Protein AF-A0A1W9T1M5-F1 (afdb_monomer_lite)

Radius of gyration: 20.5 Å; chains: 1; bounding box: 56×32×45 Å

Sequence (79 aa):
MVIKRFLPSGRTTVIGIPFLWLLLFLVIPFAIVLKISFAEMAVARPPFTELFTFAEEKLSVILNLGNYLFLIEDHLYTA

Secondary structure (DSSP, 8-state):
--GGGGSPPHHHHHHHHHHHHHHHHHHHHHHHHHHHHTSPB-SSSSSB--SEEEETTEEEE---THHHHHHHH-HHHH-

Structure (mmCIF, N/CA/C/O backbone):
data_AF-A0A1W9T1M5-F1
#
_entry.id   AF-A0A1W9T1M5-F1
#
loop_
_atom_site.group_PDB
_atom_site.id
_atom_site.type_symbol
_atom_site.label_atom_id
_atom_site.label_alt_id
_atom_site.label_comp_id
_atom_site.label_asym_id
_atom_site.label_entity_id
_atom_site.label_seq_id
_atom_site.pdbx_PDB_ins_code
_atom_site.Cartn_x
_atom_site.Cartn_y
_atom_site.Cartn_z
_atom_site.occupancy
_atom_site.B_iso_or_equiv
_atom_site.auth_seq_id
_atom_site.auth_comp_id
_atom_site.auth_asym_id
_atom_site.auth_atom_id
_atom_site.pdbx_PDB_model_num
ATOM 1 N N . MET A 1 1 ? 31.853 -15.456 -14.219 1.00 55.50 1 MET A N 1
ATOM 2 C CA . MET A 1 1 ? 31.414 -14.752 -15.451 1.00 55.50 1 MET A CA 1
ATOM 3 C C . MET A 1 1 ? 29.883 -14.600 -15.580 1.00 55.50 1 MET A C 1
ATOM 5 O O . MET A 1 1 ? 29.425 -14.124 -16.607 1.00 55.50 1 MET A O 1
ATOM 9 N N . VAL A 1 2 ? 29.072 -14.944 -14.565 1.00 63.06 2 VAL A N 1
ATOM 10 C CA . VAL A 1 2 ? 27.598 -15.054 -14.711 1.00 63.06 2 VAL A CA 1
ATOM 11 C C . VAL A 1 2 ? 26.841 -13.741 -14.416 1.00 63.06 2 VAL A C 1
ATOM 13 O O . VAL A 1 2 ? 25.762 -13.513 -14.950 1.00 63.06 2 VAL A O 1
ATOM 16 N N . ILE A 1 3 ? 27.433 -12.819 -13.647 1.00 65.62 3 ILE A N 1
ATOM 17 C CA . ILE A 1 3 ? 26.752 -11.606 -13.143 1.00 65.62 3 ILE A CA 1
ATOM 18 C C . ILE A 1 3 ? 26.518 -10.542 -14.235 1.00 65.62 3 ILE A C 1
ATOM 20 O O . ILE A 1 3 ? 25.536 -9.807 -14.182 1.00 65.62 3 ILE A O 1
ATOM 24 N N . LYS A 1 4 ? 27.354 -10.493 -15.286 1.00 63.66 4 LYS A N 1
ATOM 25 C CA . LYS A 1 4 ? 27.239 -9.477 -16.355 1.00 63.66 4 LYS A CA 1
ATOM 26 C C . LYS A 1 4 ? 25.929 -9.546 -17.151 1.00 63.66 4 LYS A C 1
ATOM 28 O O . LYS A 1 4 ? 25.578 -8.563 -17.789 1.00 63.66 4 LYS A O 1
ATOM 33 N N . ARG A 1 5 ? 25.201 -10.669 -17.109 1.00 64.88 5 ARG A N 1
ATOM 34 C CA . ARG A 1 5 ? 23.927 -10.838 -17.829 1.00 64.88 5 ARG A CA 1
ATOM 35 C C . ARG A 1 5 ? 22.750 -10.109 -17.169 1.00 64.88 5 ARG A C 1
ATOM 37 O O . ARG A 1 5 ? 21.763 -9.849 -17.846 1.00 64.88 5 ARG A O 1
ATOM 44 N N . PHE A 1 6 ? 22.868 -9.763 -15.886 1.00 66.62 6 PHE A N 1
ATOM 45 C CA . PHE A 1 6 ? 21.835 -9.048 -15.129 1.00 66.62 6 PHE A CA 1
ATOM 46 C C . PHE A 1 6 ? 22.082 -7.539 -15.033 1.00 66.62 6 PHE A C 1
ATOM 48 O O . PHE A 1 6 ? 21.252 -6.819 -14.487 1.00 66.62 6 PHE A O 1
ATOM 55 N N . LEU A 1 7 ? 23.208 -7.043 -15.557 1.00 78.50 7 LEU A N 1
ATOM 56 C CA . LEU A 1 7 ? 23.478 -5.610 -15.584 1.00 78.50 7 LEU A CA 1
ATOM 57 C C . LEU A 1 7 ? 22.627 -4.961 -16.684 1.00 78.50 7 LEU A C 1
ATOM 59 O O . LEU A 1 7 ? 22.757 -5.351 -17.850 1.00 78.50 7 LEU A O 1
ATOM 63 N N . PRO A 1 8 ? 21.765 -3.985 -16.353 1.00 78.25 8 PRO A N 1
ATOM 64 C CA . PRO A 1 8 ? 20.969 -3.304 -17.356 1.00 78.25 8 PRO A CA 1
ATOM 65 C C . PRO A 1 8 ? 21.895 -2.553 -18.319 1.00 78.25 8 PRO A C 1
ATOM 67 O O . PRO A 1 8 ? 22.690 -1.699 -17.938 1.00 78.25 8 PRO A O 1
ATOM 70 N N . SER A 1 9 ? 21.793 -2.897 -19.599 1.00 86.38 9 SER A N 1
ATOM 71 C CA . SER A 1 9 ? 22.359 -2.117 -20.698 1.00 86.38 9 SER A CA 1
ATOM 72 C C . SER A 1 9 ? 21.687 -0.741 -20.809 1.00 86.38 9 SER A C 1
ATOM 74 O O . SER A 1 9 ? 20.542 -0.564 -20.386 1.00 86.38 9 SER A O 1
ATOM 76 N N . GLY A 1 10 ? 22.336 0.214 -21.487 1.00 88.31 10 GLY A N 1
ATOM 77 C CA . GLY A 1 10 ? 21.717 1.513 -21.787 1.00 88.31 10 GLY A CA 1
ATOM 78 C C . GLY A 1 10 ? 20.354 1.377 -22.484 1.00 88.31 10 GLY A C 1
ATOM 79 O O . GLY A 1 10 ? 19.403 2.060 -22.118 1.00 88.31 10 GLY A O 1
ATOM 80 N N . ARG A 1 11 ? 20.209 0.406 -23.400 1.00 90.12 11 ARG A N 1
ATOM 81 C CA . ARG A 1 11 ? 18.934 0.099 -24.073 1.00 90.12 11 ARG A CA 1
ATOM 82 C C . ARG A 1 11 ? 17.849 -0.351 -23.092 1.00 90.12 11 ARG A C 1
ATOM 84 O O . ARG A 1 11 ? 16.717 0.111 -23.180 1.00 90.12 11 ARG A O 1
ATOM 91 N N . THR A 1 12 ? 18.175 -1.257 -22.172 1.00 90.00 12 THR A N 1
ATOM 92 C CA . THR A 1 12 ? 17.202 -1.759 -21.187 1.00 90.00 12 THR A CA 1
ATOM 93 C C . THR A 1 12 ? 16.796 -0.685 -20.191 1.00 90.00 12 THR A C 1
ATOM 95 O O . THR A 1 12 ? 15.646 -0.680 -19.780 1.00 90.00 12 THR A O 1
ATOM 98 N N . THR A 1 13 ? 17.684 0.249 -19.845 1.00 92.00 13 THR A N 1
ATOM 99 C CA . THR A 1 13 ? 17.348 1.371 -18.956 1.00 92.00 13 THR A CA 1
ATOM 100 C C . THR A 1 13 ? 16.411 2.368 -19.638 1.00 92.00 13 THR A C 1
ATOM 102 O O . THR A 1 13 ? 15.409 2.759 -19.047 1.00 92.00 13 THR A O 1
ATOM 105 N N . VAL A 1 14 ? 16.676 2.719 -20.902 1.00 95.25 14 VAL A N 1
ATOM 106 C CA . VAL A 1 14 ? 15.819 3.631 -21.686 1.00 95.25 14 VAL A CA 1
ATOM 107 C C . VAL A 1 14 ? 14.399 3.082 -21.846 1.00 95.25 14 VAL A C 1
ATOM 109 O O . VAL A 1 14 ? 13.442 3.844 -21.791 1.00 95.25 14 VAL A O 1
ATOM 112 N N . ILE A 1 15 ? 14.252 1.764 -22.002 1.00 94.56 15 ILE A N 1
ATOM 113 C CA . ILE A 1 15 ? 12.939 1.107 -22.070 1.00 94.56 15 ILE A CA 1
ATOM 114 C C . ILE A 1 15 ? 12.345 0.932 -20.665 1.00 94.56 15 ILE A C 1
ATOM 116 O O . ILE A 1 15 ? 11.167 1.193 -20.447 1.00 94.56 15 ILE A O 1
ATOM 120 N N . GLY A 1 16 ? 13.153 0.496 -19.700 1.00 96.00 16 GLY A N 1
ATOM 121 C CA . GLY A 1 16 ? 12.703 0.128 -18.362 1.00 96.00 16 GLY A CA 1
ATOM 122 C C . GLY A 1 16 ? 12.165 1.302 -17.552 1.00 96.00 16 GLY A C 1
ATOM 123 O O . GLY A 1 16 ? 11.199 1.116 -16.821 1.00 96.00 16 GLY A O 1
ATOM 124 N N . ILE A 1 17 ? 12.729 2.505 -17.702 1.00 96.44 17 ILE A N 1
ATOM 125 C CA . ILE A 1 17 ? 12.279 3.695 -16.961 1.00 96.44 17 ILE A CA 1
ATOM 126 C C . ILE A 1 17 ? 10.802 4.030 -17.264 1.00 96.44 17 ILE A C 1
ATOM 128 O O . ILE A 1 17 ? 10.022 4.097 -16.313 1.00 96.44 17 ILE A O 1
ATOM 132 N N . PRO A 1 18 ? 10.364 4.176 -18.534 1.00 97.38 18 PRO A N 1
ATOM 133 C CA . PRO A 1 18 ? 8.94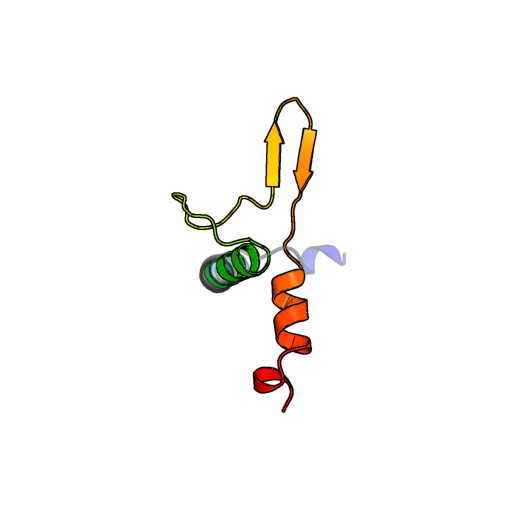9 4.360 -18.858 1.00 97.38 18 PRO A CA 1
ATOM 134 C C . PRO A 1 18 ? 8.040 3.249 -18.328 1.00 97.38 18 PRO A C 1
ATOM 136 O O . PRO A 1 18 ? 6.979 3.538 -17.785 1.00 97.38 18 PRO A O 1
ATOM 139 N N . PHE A 1 19 ? 8.445 1.981 -18.438 1.00 97.31 19 PHE A N 1
ATOM 140 C CA . PHE A 1 19 ? 7.638 0.867 -17.928 1.00 97.31 19 PHE A CA 1
ATOM 141 C C . PHE A 1 19 ? 7.531 0.873 -16.403 1.00 97.31 19 PHE A C 1
ATOM 143 O O . PHE A 1 19 ? 6.454 0.615 -15.874 1.00 97.31 19 PHE A O 1
ATOM 150 N N . LEU A 1 20 ? 8.614 1.199 -15.697 1.00 97.44 20 LEU A N 1
ATOM 151 C CA . LEU A 1 20 ? 8.592 1.363 -14.248 1.00 97.44 20 LEU A CA 1
ATOM 152 C C . LEU A 1 20 ? 7.657 2.505 -13.854 1.00 97.44 20 LEU A C 1
ATOM 154 O O . LEU A 1 20 ? 6.869 2.348 -12.929 1.00 97.44 20 LEU A O 1
ATOM 158 N N . TRP A 1 21 ? 7.696 3.622 -14.582 1.00 97.81 21 TRP A N 1
ATOM 159 C CA . TRP A 1 21 ? 6.772 4.731 -14.369 1.00 97.81 21 TRP A CA 1
ATOM 160 C C . TRP A 1 21 ? 5.319 4.283 -14.539 1.00 97.81 21 TRP A C 1
ATOM 162 O O . TRP A 1 21 ? 4.506 4.470 -13.639 1.00 97.81 21 TRP A O 1
ATOM 172 N N . LEU A 1 22 ? 4.998 3.608 -15.645 1.00 98.19 22 LEU A N 1
ATOM 173 C CA . LEU A 1 22 ? 3.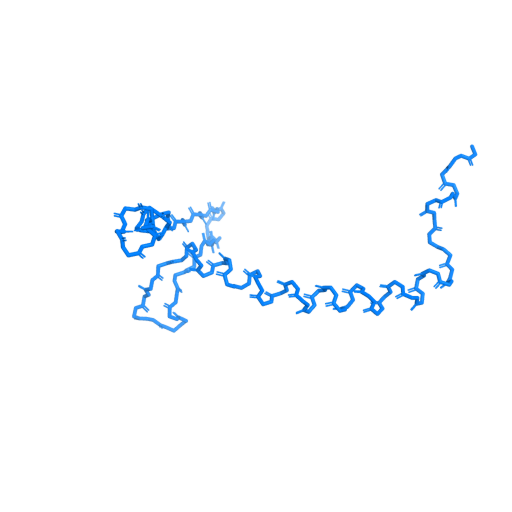659 3.066 -15.876 1.00 98.19 22 LEU A CA 1
ATOM 174 C C . LEU A 1 22 ? 3.237 2.086 -14.775 1.00 98.19 22 LEU A C 1
ATOM 176 O O . LEU A 1 22 ? 2.113 2.170 -14.295 1.00 98.19 22 LEU A O 1
ATOM 180 N N . LEU A 1 23 ? 4.133 1.199 -14.338 1.00 98.25 23 LEU A N 1
ATOM 181 C CA . LEU A 1 23 ? 3.860 0.246 -13.264 1.00 98.25 23 LEU A CA 1
ATOM 182 C C . LEU A 1 23 ? 3.590 0.952 -11.931 1.00 98.25 23 LEU A C 1
ATOM 184 O O . LEU A 1 23 ? 2.655 0.581 -11.230 1.00 98.25 23 LEU A O 1
ATOM 188 N N . LEU A 1 24 ? 4.375 1.973 -11.585 1.00 98.31 24 LEU A N 1
ATOM 189 C CA . LEU A 1 24 ? 4.167 2.747 -10.363 1.00 98.31 24 LEU A CA 1
ATOM 190 C C . LEU A 1 24 ? 2.788 3.408 -10.375 1.00 98.31 24 LEU A C 1
ATOM 192 O O . LEU A 1 24 ? 2.015 3.223 -9.440 1.00 98.31 24 LEU A O 1
ATOM 196 N N . PHE A 1 25 ? 2.445 4.112 -11.453 1.00 97.88 25 PHE A N 1
ATOM 197 C CA . PHE A 1 25 ? 1.140 4.768 -11.572 1.00 97.88 25 PHE A CA 1
ATOM 198 C C . PHE A 1 25 ? -0.022 3.784 -11.693 1.00 97.88 25 PHE A C 1
ATOM 200 O O . PHE A 1 25 ? -1.128 4.105 -11.266 1.00 97.88 25 PHE A O 1
ATOM 207 N N . LEU A 1 26 ? 0.226 2.584 -12.213 1.00 97.75 26 LEU A N 1
ATOM 208 C CA . LEU A 1 26 ? -0.740 1.497 -12.182 1.00 97.75 26 LEU A CA 1
ATOM 209 C C . LEU A 1 26 ? -0.976 1.016 -10.747 1.00 97.75 26 LEU A C 1
ATOM 211 O O . LEU A 1 26 ? -2.124 0.858 -10.361 1.00 97.75 26 LEU A O 1
ATOM 215 N N . VAL A 1 27 ? 0.078 0.795 -9.956 1.00 98.38 27 VAL A N 1
ATOM 216 C CA . VAL A 1 27 ? -0.004 0.169 -8.622 1.00 98.38 27 VAL A CA 1
ATOM 217 C C . VAL A 1 27 ? -0.449 1.140 -7.527 1.00 98.38 27 VAL A C 1
ATOM 219 O O . VAL A 1 27 ? -1.191 0.735 -6.634 1.00 98.38 27 VAL A O 1
ATOM 222 N N . ILE A 1 28 ? -0.041 2.410 -7.584 1.00 98.31 28 ILE A N 1
ATOM 223 C CA . ILE A 1 28 ? -0.390 3.439 -6.587 1.00 98.31 28 ILE A CA 1
ATOM 224 C C . ILE A 1 28 ? -1.895 3.481 -6.251 1.00 98.31 28 ILE A C 1
ATOM 226 O O . ILE A 1 28 ? -2.218 3.401 -5.064 1.00 98.31 28 ILE A O 1
ATOM 230 N N . PRO A 1 29 ? -2.837 3.571 -7.212 1.00 97.31 29 PRO A N 1
ATOM 231 C CA . PRO A 1 29 ? -4.262 3.614 -6.887 1.00 97.31 29 PRO A CA 1
ATOM 232 C C . PRO A 1 29 ? -4.745 2.348 -6.166 1.00 97.31 29 PRO A C 1
ATOM 234 O O . PRO A 1 29 ? -5.507 2.453 -5.208 1.00 97.31 29 PRO A O 1
ATOM 237 N N . PHE A 1 30 ? -4.259 1.161 -6.545 1.00 97.94 30 PHE A N 1
ATOM 238 C CA . PHE A 1 30 ? -4.602 -0.080 -5.841 1.00 97.94 30 PHE A CA 1
ATOM 239 C C . PHE A 1 30 ? -4.009 -0.124 -4.434 1.00 97.94 30 PHE A C 1
ATOM 241 O O . PHE A 1 30 ? -4.678 -0.576 -3.511 1.00 97.94 30 PHE A O 1
ATOM 248 N N . ALA A 1 31 ? -2.789 0.384 -4.244 1.00 97.44 31 ALA A N 1
ATOM 249 C CA . ALA A 1 31 ? -2.176 0.485 -2.924 1.00 97.44 31 ALA A CA 1
ATOM 250 C C . ALA A 1 31 ? -2.967 1.428 -1.998 1.00 97.44 31 ALA A C 1
ATOM 252 O O . ALA A 1 31 ? -3.109 1.144 -0.810 1.00 97.44 31 ALA A O 1
ATOM 253 N N . ILE A 1 32 ? -3.535 2.513 -2.538 1.00 95.19 32 ILE A N 1
ATOM 254 C CA . ILE A 1 32 ? -4.426 3.413 -1.791 1.00 95.19 32 ILE A CA 1
ATOM 255 C C . ILE A 1 32 ? -5.710 2.684 -1.381 1.00 95.19 32 ILE A C 1
ATOM 257 O O . ILE A 1 32 ? -6.084 2.736 -0.211 1.00 95.19 32 ILE A O 1
ATOM 261 N N . VAL A 1 33 ? -6.360 1.971 -2.307 1.00 95.69 33 VAL A N 1
ATOM 262 C CA . VAL A 1 33 ? -7.566 1.180 -2.000 1.00 95.69 33 VAL A CA 1
ATOM 263 C C . VAL A 1 33 ? -7.263 0.104 -0.955 1.00 95.69 33 VAL A C 1
ATOM 265 O O . VAL A 1 33 ? -8.037 -0.062 -0.018 1.00 95.69 33 VAL A O 1
ATOM 268 N N . LEU A 1 34 ? -6.111 -0.560 -1.062 1.00 95.88 34 LEU A N 1
ATOM 269 C CA . LEU A 1 34 ? -5.652 -1.545 -0.086 1.00 95.88 34 LEU A CA 1
ATOM 270 C C . LEU A 1 34 ? -5.392 -0.918 1.292 1.00 95.88 34 LEU A C 1
ATOM 272 O O . LEU A 1 34 ? -5.727 -1.520 2.302 1.00 95.88 34 LEU A O 1
ATOM 276 N N . LYS A 1 35 ? -4.830 0.297 1.375 1.00 94.75 35 LYS A N 1
ATOM 277 C CA . LYS A 1 35 ? -4.717 1.011 2.662 1.00 94.75 35 LYS A CA 1
ATOM 278 C C . LYS A 1 35 ? -6.113 1.249 3.251 1.00 94.75 35 LYS A C 1
ATOM 280 O O . LYS A 1 35 ? -6.342 0.990 4.426 1.00 94.75 35 LYS A O 1
ATOM 285 N N . ILE A 1 36 ? -7.046 1.734 2.436 1.00 94.69 36 ILE A N 1
ATOM 286 C CA . ILE A 1 36 ? -8.401 2.072 2.886 1.00 94.69 36 ILE A CA 1
ATOM 287 C C . ILE A 1 36 ? -9.178 0.824 3.325 1.00 94.69 36 ILE A C 1
ATOM 289 O O . ILE A 1 36 ? -9.930 0.903 4.291 1.00 94.69 36 ILE A O 1
ATOM 293 N N . SER A 1 37 ? -8.974 -0.336 2.694 1.00 95.25 37 SER A N 1
ATOM 294 C CA . SER A 1 37 ? -9.681 -1.571 3.065 1.00 95.25 37 SER A CA 1
ATOM 295 C C . SER A 1 37 ? -9.346 -2.075 4.471 1.00 95.25 37 SER A C 1
ATOM 297 O O . SER A 1 37 ? -10.152 -2.792 5.060 1.00 95.25 37 SER A O 1
ATOM 299 N N . PHE A 1 38 ? -8.203 -1.677 5.037 1.00 96.50 38 PHE A N 1
ATOM 300 C CA . PHE A 1 38 ? -7.852 -1.932 6.439 1.00 96.50 38 PHE A CA 1
ATOM 301 C C . PHE A 1 38 ? -8.205 -0.775 7.383 1.00 96.50 38 PHE A C 1
ATOM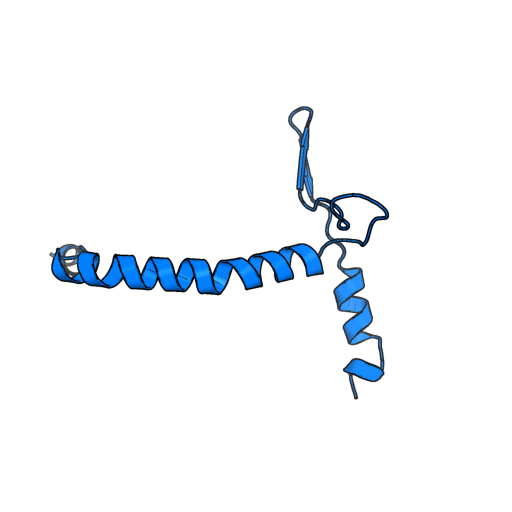 303 O O . PHE A 1 38 ? -8.000 -0.905 8.587 1.00 96.50 38 PHE A O 1
ATOM 310 N N . ALA A 1 39 ? -8.687 0.359 6.876 1.00 95.94 39 ALA A N 1
ATOM 311 C CA . ALA A 1 39 ? -9.017 1.521 7.692 1.00 95.94 39 ALA A CA 1
ATOM 312 C C . ALA A 1 39 ? -10.469 1.468 8.185 1.00 95.94 39 ALA A C 1
ATOM 314 O O . ALA A 1 39 ? -11.325 0.774 7.634 1.00 95.94 39 ALA A O 1
ATOM 315 N N . GLU A 1 40 ? -10.752 2.232 9.232 1.00 93.69 40 GLU A N 1
ATOM 316 C CA . GLU A 1 40 ? -12.110 2.478 9.710 1.00 93.69 40 GLU A CA 1
ATOM 317 C C . GLU A 1 40 ? -12.599 3.835 9.190 1.00 93.69 40 GLU A C 1
ATOM 319 O O . GLU A 1 40 ? -11.811 4.776 9.041 1.00 93.69 40 GLU A O 1
ATOM 324 N N . MET A 1 41 ? -13.898 3.946 8.898 1.00 90.62 41 MET A N 1
ATOM 325 C CA . MET A 1 41 ? -14.495 5.239 8.568 1.00 90.62 41 MET A CA 1
ATOM 326 C C . MET A 1 41 ? -14.571 6.109 9.818 1.00 90.62 41 MET A C 1
ATOM 328 O O . MET A 1 41 ? -15.151 5.715 10.827 1.00 90.62 41 MET A O 1
ATOM 332 N N . ALA A 1 42 ? -14.044 7.324 9.724 1.00 90.44 42 ALA A N 1
ATOM 333 C CA . ALA A 1 42 ? -14.096 8.296 10.804 1.00 90.44 42 ALA A CA 1
ATOM 334 C C . ALA A 1 42 ? -14.789 9.575 10.333 1.00 90.44 42 ALA A C 1
ATOM 336 O O . ALA A 1 42 ? -14.612 10.017 9.196 1.00 90.44 42 ALA A O 1
ATOM 337 N N . VAL A 1 43 ? -15.537 10.221 11.234 1.00 91.31 43 VAL A N 1
ATOM 338 C CA . VAL A 1 43 ? -16.092 11.566 11.006 1.00 91.31 43 VAL A CA 1
ATOM 339 C C . VAL A 1 43 ? -14.969 12.597 11.170 1.00 91.31 43 VAL A C 1
ATOM 341 O O . VAL A 1 43 ? -14.919 13.366 12.128 1.00 91.31 43 VAL A O 1
ATOM 344 N N . ALA A 1 44 ? -14.013 12.561 10.247 1.00 91.88 44 ALA A N 1
ATOM 345 C CA . ALA A 1 44 ? -12.809 13.376 10.244 1.00 91.88 44 ALA A CA 1
ATOM 346 C C . ALA A 1 44 ? -12.410 13.752 8.809 1.00 91.88 44 ALA A C 1
ATOM 348 O O . ALA A 1 44 ? -13.018 13.332 7.822 1.00 91.88 44 ALA A O 1
ATOM 349 N N . ARG A 1 45 ? -11.381 14.592 8.688 1.00 87.25 45 ARG A N 1
ATOM 350 C CA . ARG A 1 45 ? -10.698 14.866 7.421 1.00 87.25 45 ARG A CA 1
ATOM 351 C C . ARG A 1 45 ? -9.220 14.545 7.620 1.00 87.25 45 ARG A C 1
ATOM 353 O O . ARG A 1 45 ? -8.586 15.272 8.382 1.00 87.25 45 ARG A O 1
ATOM 360 N N . PRO A 1 46 ? -8.667 13.520 6.952 1.00 86.44 46 PRO A N 1
ATOM 361 C CA . PRO A 1 46 ? -9.299 12.591 5.995 1.00 86.44 46 PRO A CA 1
ATOM 362 C C . PRO A 1 46 ? -10.405 11.695 6.607 1.00 86.44 46 PRO A C 1
ATOM 364 O O . PRO A 1 46 ? -10.410 11.507 7.819 1.00 86.44 46 PRO A O 1
ATOM 367 N N . PRO A 1 47 ? -11.329 11.130 5.799 1.00 90.88 47 PRO A N 1
ATOM 368 C CA . PRO A 1 47 ? -12.469 10.336 6.289 1.00 90.88 47 PRO A CA 1
ATOM 369 C C . PRO A 1 47 ? -12.116 8.888 6.697 1.00 90.88 47 PRO A C 1
ATOM 371 O O . PRO A 1 47 ? -13.007 8.063 6.885 1.00 90.88 47 PRO A O 1
ATOM 374 N N . PHE A 1 48 ? -10.825 8.566 6.821 1.00 94.06 48 PHE A N 1
ATOM 375 C CA . PHE A 1 48 ? -10.317 7.237 7.164 1.00 94.06 48 PHE A CA 1
ATOM 376 C C . PHE A 1 48 ? -9.287 7.347 8.283 1.00 94.06 48 PHE A C 1
ATOM 378 O O . PHE A 1 48 ? -8.502 8.299 8.306 1.00 94.06 48 PHE A O 1
ATOM 385 N N . THR A 1 49 ? -9.274 6.372 9.187 1.00 93.75 49 THR A N 1
ATOM 386 C CA . THR A 1 49 ? -8.275 6.304 10.257 1.00 93.75 49 THR A CA 1
ATOM 387 C C . THR A 1 49 ? -6.870 6.031 9.713 1.00 93.75 49 THR A C 1
ATOM 389 O O . THR A 1 49 ? -6.679 5.414 8.661 1.00 93.75 49 THR A O 1
ATOM 392 N N . GLU A 1 50 ? -5.855 6.511 10.433 1.00 93.31 50 GLU A N 1
ATOM 393 C CA . GLU A 1 50 ? -4.467 6.176 10.122 1.00 93.31 50 GLU A CA 1
ATOM 394 C C . GLU A 1 50 ? -4.151 4.752 10.579 1.00 93.31 50 GLU A C 1
ATOM 396 O O . GLU A 1 50 ? -4.377 4.396 11.733 1.00 93.31 50 GLU A O 1
ATOM 401 N N . LEU A 1 51 ? -3.583 3.950 9.674 1.00 95.38 51 LEU A N 1
ATOM 402 C CA . LEU A 1 51 ? -3.156 2.584 9.991 1.00 95.38 51 LEU A CA 1
ATOM 403 C C . LEU A 1 51 ? -1.850 2.547 10.780 1.00 95.38 51 LEU A C 1
ATOM 405 O O . LEU A 1 51 ? -1.614 1.607 11.530 1.00 95.38 51 LEU A O 1
ATOM 409 N N . PHE A 1 52 ? -0.988 3.542 10.567 1.00 95.69 52 PHE A N 1
ATOM 410 C CA . PHE A 1 52 ? 0.337 3.628 11.163 1.00 95.69 52 PHE A CA 1
ATOM 411 C C . PHE A 1 52 ? 0.493 4.996 11.809 1.00 95.69 52 PHE A C 1
ATOM 413 O O . PHE A 1 52 ? 0.333 6.017 11.140 1.00 95.69 52 PHE A O 1
ATOM 420 N N . THR A 1 53 ? 0.848 5.026 13.086 1.00 95.00 53 THR A N 1
ATOM 421 C CA . THR A 1 53 ? 1.221 6.265 13.770 1.00 95.00 53 THR A CA 1
ATOM 422 C C . THR A 1 53 ? 2.578 6.078 14.425 1.00 95.00 53 THR A C 1
ATOM 424 O O . THR A 1 53 ? 2.876 5.025 14.988 1.00 95.00 53 THR A O 1
ATOM 427 N N . PHE A 1 54 ? 3.435 7.088 14.302 1.00 96.69 54 PHE A N 1
ATOM 428 C CA . PHE A 1 54 ? 4.742 7.096 14.943 1.00 96.69 54 PHE A CA 1
ATOM 429 C C . PHE A 1 54 ? 4.840 8.323 15.840 1.00 96.69 54 PHE A C 1
ATOM 431 O O . PHE A 1 54 ? 4.846 9.453 15.351 1.00 96.69 54 PHE A O 1
ATOM 438 N N . ALA A 1 55 ? 4.865 8.098 17.149 1.00 96.12 55 ALA A N 1
ATOM 439 C CA . ALA A 1 55 ? 4.928 9.147 18.159 1.00 96.12 55 ALA A CA 1
ATOM 440 C C . ALA A 1 55 ? 5.643 8.611 19.400 1.00 96.12 55 ALA A C 1
ATOM 442 O O . ALA A 1 55 ? 5.531 7.427 19.704 1.00 96.12 55 ALA A O 1
ATOM 443 N N . GLU A 1 56 ? 6.375 9.474 20.110 1.00 95.50 56 GLU A N 1
ATOM 444 C CA . GLU A 1 56 ? 7.062 9.103 21.361 1.00 95.50 56 GLU A CA 1
ATOM 445 C C . GLU A 1 56 ? 7.947 7.848 21.220 1.00 95.50 56 GLU A C 1
ATOM 447 O O . GLU A 1 56 ? 7.936 6.964 22.072 1.00 95.50 56 GLU A O 1
ATOM 452 N N . GLU A 1 57 ? 8.670 7.739 20.099 1.00 96.31 57 GLU A N 1
ATOM 453 C CA . GLU A 1 57 ? 9.521 6.581 19.767 1.00 96.31 57 GLU A CA 1
ATOM 454 C C . GLU A 1 57 ? 8.770 5.237 19.665 1.00 96.31 57 GLU A C 1
ATOM 456 O O . GLU A 1 57 ? 9.383 4.169 19.636 1.00 96.31 57 GLU A O 1
ATOM 461 N N . LYS A 1 58 ? 7.437 5.268 19.552 1.00 96.19 58 LYS A N 1
ATOM 462 C CA . LYS A 1 58 ? 6.588 4.088 19.376 1.00 96.19 58 LYS A CA 1
ATOM 463 C C . LYS A 1 58 ? 5.932 4.093 18.005 1.00 96.19 58 LYS A C 1
ATOM 465 O O . LYS A 1 58 ? 5.338 5.081 17.582 1.00 96.19 58 LYS A O 1
ATOM 470 N N . LEU A 1 59 ? 5.999 2.940 17.344 1.00 96.88 59 LEU A N 1
ATOM 471 C CA . LEU A 1 59 ? 5.220 2.635 16.150 1.00 96.88 59 LEU A CA 1
ATOM 472 C C . LEU A 1 59 ? 3.943 1.899 16.565 1.00 96.88 59 LEU A C 1
ATOM 474 O O . LEU A 1 59 ? 4.021 0.800 17.112 1.00 96.88 59 LEU A O 1
ATOM 478 N N . SER A 1 60 ? 2.784 2.489 16.285 1.00 96.50 60 SER A N 1
ATOM 479 C CA . SER A 1 60 ? 1.482 1.837 16.427 1.00 96.50 60 SER A CA 1
ATOM 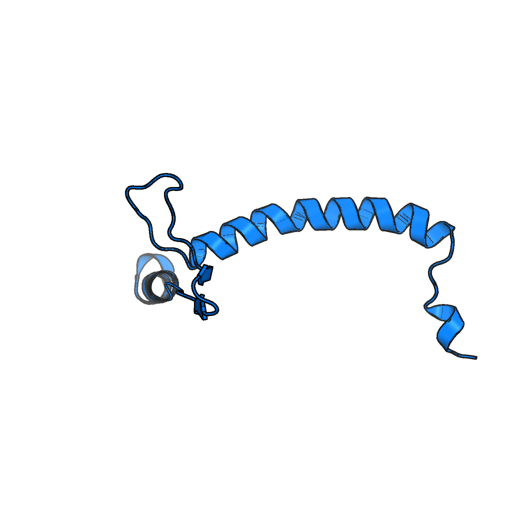480 C C . SER A 1 60 ? 0.952 1.431 15.059 1.00 96.50 60 SER A C 1
ATOM 482 O O . SER A 1 60 ? 1.035 2.210 14.106 1.00 96.50 60 SER A O 1
ATOM 484 N N . VAL A 1 61 ? 0.402 0.219 14.977 1.00 96.38 61 VAL A N 1
ATOM 485 C CA . VAL A 1 61 ? -0.236 -0.319 13.774 1.00 96.38 61 VAL A CA 1
ATOM 486 C C . VAL A 1 61 ? -1.631 -0.808 14.134 1.00 96.38 61 VAL A C 1
ATOM 488 O O . VAL A 1 61 ? -1.768 -1.716 14.953 1.00 96.38 61 VAL A O 1
ATOM 491 N N . ILE A 1 62 ? -2.659 -0.213 13.532 1.00 94.88 62 ILE A N 1
ATOM 492 C CA . ILE A 1 62 ? -4.066 -0.539 13.785 1.00 94.88 62 ILE A CA 1
ATOM 493 C C . ILE A 1 62 ? -4.710 -0.922 12.455 1.00 94.88 62 ILE A C 1
ATOM 495 O O . ILE A 1 62 ? -4.718 -0.132 11.516 1.00 94.88 62 ILE A O 1
ATOM 499 N N . LEU A 1 63 ? -5.238 -2.145 12.375 1.00 96.12 63 LEU A N 1
ATOM 500 C CA . LEU A 1 63 ? -5.864 -2.699 11.174 1.00 96.12 63 LEU A CA 1
ATOM 501 C C . LEU A 1 63 ? -7.292 -3.147 11.495 1.00 96.12 63 LEU A C 1
ATOM 503 O O . LEU A 1 63 ? -7.507 -3.926 12.424 1.00 96.12 63 LEU A O 1
ATOM 507 N N . ASN A 1 64 ? -8.258 -2.710 10.694 1.00 95.88 64 ASN A N 1
ATOM 508 C CA . ASN A 1 64 ? -9.640 -3.163 10.762 1.00 95.88 64 ASN A CA 1
ATOM 509 C C . ASN A 1 64 ? -9.833 -4.411 9.884 1.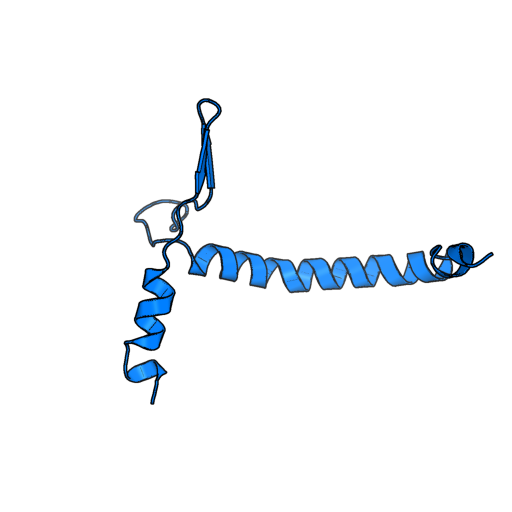00 95.88 64 ASN A C 1
ATOM 511 O O . ASN A 1 64 ? -10.129 -4.327 8.692 1.00 95.88 64 ASN A O 1
ATOM 515 N N . LEU A 1 65 ? -9.662 -5.588 10.489 1.00 95.12 65 LEU A N 1
ATOM 516 C CA . LEU A 1 65 ? -9.937 -6.874 9.835 1.00 95.12 65 LEU A CA 1
ATOM 517 C C . LEU A 1 65 ? -11.440 -7.192 9.752 1.00 95.12 65 LEU A C 1
ATOM 519 O O . LEU A 1 65 ? -11.836 -8.056 8.970 1.00 95.12 65 LEU A O 1
ATOM 523 N N . GLY A 1 66 ? -12.275 -6.476 10.514 1.00 93.56 66 GLY A N 1
ATOM 524 C CA . GLY A 1 66 ? -13.731 -6.617 10.491 1.00 93.56 66 GLY A CA 1
ATOM 525 C C . GLY A 1 66 ? -14.322 -6.337 9.111 1.00 93.56 66 GLY A C 1
ATOM 526 O O . GLY A 1 66 ? -15.255 -7.022 8.708 1.00 93.56 66 GLY A O 1
ATOM 527 N N . ASN A 1 67 ? -13.710 -5.432 8.340 1.00 92.50 67 ASN A N 1
ATOM 528 C CA . ASN A 1 67 ? -14.090 -5.165 6.949 1.00 92.50 67 ASN A CA 1
ATOM 529 C C . ASN A 1 67 ? -14.067 -6.434 6.076 1.00 92.50 67 ASN A C 1
ATOM 531 O O . ASN A 1 67 ? -14.918 -6.592 5.211 1.00 92.50 67 ASN A O 1
ATOM 535 N N . TYR A 1 68 ? -13.115 -7.346 6.298 1.00 93.50 68 TYR A N 1
ATOM 536 C CA . TYR A 1 68 ? -13.011 -8.596 5.537 1.00 93.50 68 TYR A CA 1
ATOM 537 C C . TYR A 1 68 ? -13.908 -9.695 6.097 1.00 93.50 68 TYR A C 1
ATOM 539 O O . TYR A 1 68 ? -14.497 -10.444 5.324 1.00 93.50 68 TYR A O 1
ATOM 547 N N . LEU A 1 69 ? -14.025 -9.783 7.427 1.00 93.19 69 LEU A N 1
ATOM 548 C CA . LEU A 1 69 ? -14.942 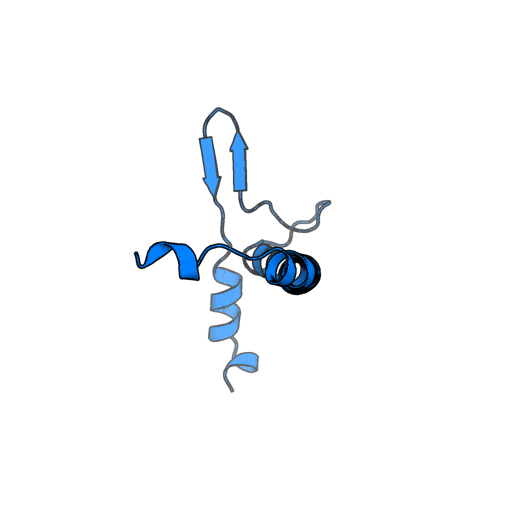-10.726 8.075 1.00 93.19 69 LEU A CA 1
ATOM 549 C C . LEU A 1 69 ? -16.386 -10.459 7.648 1.00 93.19 69 LEU A C 1
ATOM 551 O O . LEU A 1 69 ? -17.078 -11.390 7.252 1.00 93.19 69 LEU A O 1
ATOM 555 N N . PHE A 1 70 ? -16.789 -9.187 7.607 1.00 90.88 70 PHE A N 1
ATOM 556 C CA . PHE A 1 70 ? -18.101 -8.771 7.121 1.00 90.88 70 PHE A CA 1
ATOM 557 C C . PHE A 1 70 ? -18.397 -9.305 5.711 1.00 90.88 70 PHE A C 1
ATOM 559 O O . PHE A 1 70 ? -19.473 -9.838 5.477 1.00 90.88 70 PHE A O 1
ATOM 566 N N . LEU A 1 71 ? -17.431 -9.243 4.788 1.00 90.69 71 LEU A N 1
ATOM 567 C CA . LEU A 1 71 ? -17.611 -9.749 3.419 1.00 90.69 71 LEU A CA 1
ATOM 568 C C . LEU A 1 71 ? -17.797 -11.270 3.350 1.00 90.69 71 LEU A C 1
ATOM 570 O O . LEU A 1 71 ? -18.399 -11.764 2.405 1.00 90.69 71 LEU A O 1
ATOM 574 N N . ILE A 1 72 ? -17.242 -12.014 4.307 1.00 90.38 72 ILE A N 1
ATOM 575 C CA . ILE A 1 72 ? -17.348 -13.478 4.350 1.00 90.38 72 ILE A CA 1
ATOM 576 C C . ILE A 1 72 ? -18.634 -13.906 5.070 1.00 90.38 72 ILE A C 1
ATOM 578 O O . ILE A 1 72 ? -19.210 -14.937 4.742 1.00 90.38 72 ILE A O 1
ATOM 582 N N . GLU A 1 73 ? -19.084 -13.140 6.060 1.00 89.50 73 GLU A N 1
ATOM 583 C CA . GLU A 1 73 ? -20.297 -13.444 6.827 1.00 89.50 73 GLU A CA 1
ATOM 584 C C . GLU A 1 73 ? -21.576 -12.991 6.115 1.00 89.50 73 GLU A C 1
ATOM 586 O O . GLU A 1 73 ? -22.643 -13.574 6.317 1.00 89.50 73 GLU A O 1
ATOM 591 N N . ASP A 1 74 ? -21.487 -11.960 5.279 1.00 86.94 74 ASP A N 1
ATOM 592 C CA . ASP A 1 74 ? -22.639 -11.418 4.578 1.00 86.94 74 ASP A CA 1
ATOM 593 C C . ASP A 1 74 ? -23.036 -12.312 3.387 1.00 86.94 74 ASP A C 1
ATOM 595 O O . ASP A 1 74 ? -22.287 -12.544 2.431 1.00 86.94 74 ASP A O 1
ATOM 599 N N . HIS A 1 75 ? -24.270 -12.812 3.453 1.00 82.50 75 HIS A N 1
ATOM 600 C CA . HIS A 1 75 ? -24.877 -13.694 2.459 1.00 82.50 75 HIS A CA 1
ATOM 601 C C . HIS A 1 75 ? -25.018 -13.029 1.076 1.00 82.50 75 HIS A C 1
ATOM 603 O O . HIS A 1 75 ? -25.161 -13.728 0.070 1.00 82.50 75 HIS A O 1
ATOM 609 N N . LEU A 1 76 ? -24.962 -11.694 0.993 1.00 87.56 76 LEU A N 1
ATOM 610 C CA . LEU A 1 76 ? -24.923 -10.965 -0.277 1.00 87.56 76 LEU A CA 1
ATOM 611 C C . LEU A 1 76 ? -23.643 -11.258 -1.079 1.00 87.56 76 LEU A C 1
ATOM 613 O O . LEU A 1 76 ? -23.674 -11.216 -2.308 1.00 87.56 76 LEU A O 1
ATOM 617 N N . TYR A 1 77 ? -22.532 -11.551 -0.399 1.00 82.19 77 TYR A N 1
ATOM 618 C CA . TYR A 1 77 ? -21.208 -11.710 -1.012 1.00 82.19 77 TYR A CA 1
ATOM 619 C C . TYR A 1 77 ? -20.739 -13.168 -1.112 1.00 82.19 77 TYR A C 1
ATOM 621 O O . TYR A 1 77 ? -19.733 -13.437 -1.768 1.00 82.19 77 TYR A O 1
ATOM 629 N N . THR A 1 78 ? -21.454 -14.105 -0.488 1.00 78.12 78 THR A N 1
ATOM 630 C CA . THR A 1 78 ? -21.088 -15.533 -0.420 1.00 78.12 78 THR A CA 1
ATOM 631 C C . THR A 1 78 ? -22.053 -16.480 -1.139 1.00 78.12 78 THR A C 1
ATOM 633 O O . THR A 1 78 ? -21.876 -17.695 -1.062 1.00 78.12 78 THR A O 1
ATOM 636 N N . ALA A 1 79 ? -23.051 -15.933 -1.841 1.00 66.19 79 ALA A N 1
ATOM 637 C CA . ALA A 1 79 ? -24.014 -16.690 -2.643 1.00 66.19 79 ALA A CA 1
ATOM 638 C C . ALA A 1 79 ? -23.395 -17.373 -3.877 1.00 66.19 79 ALA A C 1
ATOM 640 O O . ALA A 1 79 ? -22.512 -16.765 -4.527 1.00 66.19 79 ALA A O 1
#

pLDDT: mean 90.62, std 9.66, range [55.5, 98.38]

Foldseek 3Di:
DPCVVPDDDPVNCVVVVVVVVVVCVVCVVVVVVVQQLFWDQDPDVVRTDDQWDADPNDIHGHGRCVSVVCLVPDPVNPD